Protein AF-A0A3B0ZB18-F1 (afdb_monomer_lite)

Structure (mmCIF, N/CA/C/O backbone):
data_AF-A0A3B0ZB18-F1
#
_entry.id   AF-A0A3B0ZB18-F1
#
loop_
_atom_site.group_PDB
_atom_site.id
_atom_site.type_symbol
_atom_site.label_atom_id
_atom_site.label_alt_id
_atom_site.label_comp_id
_atom_site.label_asym_id
_atom_site.label_entity_id
_atom_site.label_seq_id
_atom_site.pdbx_PDB_ins_code
_atom_site.Cartn_x
_atom_site.Cartn_y
_atom_site.Cartn_z
_atom_site.occupancy
_atom_site.B_iso_or_equiv
_atom_site.auth_seq_id
_atom_site.auth_comp_id
_atom_site.auth_asym_id
_atom_site.auth_atom_id
_atom_site.pdbx_PDB_model_num
ATOM 1 N N . MET A 1 1 ? -19.885 64.347 66.831 1.00 44.69 1 MET A N 1
ATOM 2 C CA . MET A 1 1 ? -19.527 63.174 67.661 1.00 44.69 1 MET A CA 1
ATOM 3 C C . MET A 1 1 ? -18.610 62.282 66.844 1.00 44.69 1 MET A C 1
ATOM 5 O O . MET A 1 1 ? -19.020 61.794 65.801 1.00 44.69 1 MET A O 1
ATOM 9 N N . ILE A 1 2 ? -17.353 62.174 67.267 1.00 47.53 2 ILE A N 1
ATOM 10 C CA . ILE A 1 2 ? -16.270 61.464 66.578 1.00 47.53 2 ILE A CA 1
ATOM 11 C C . ILE A 1 2 ? -16.408 59.969 66.894 1.00 47.53 2 ILE A C 1
ATOM 13 O O . ILE A 1 2 ? -16.487 59.611 68.067 1.00 47.53 2 ILE A O 1
ATOM 17 N N . LYS A 1 3 ? -16.448 59.101 65.878 1.00 43.06 3 LYS A N 1
ATOM 18 C CA . LYS A 1 3 ? -16.288 57.650 66.057 1.00 43.06 3 LYS A CA 1
ATOM 19 C C . LYS A 1 3 ? -15.080 57.184 65.257 1.00 43.06 3 LYS A C 1
ATOM 21 O O . LY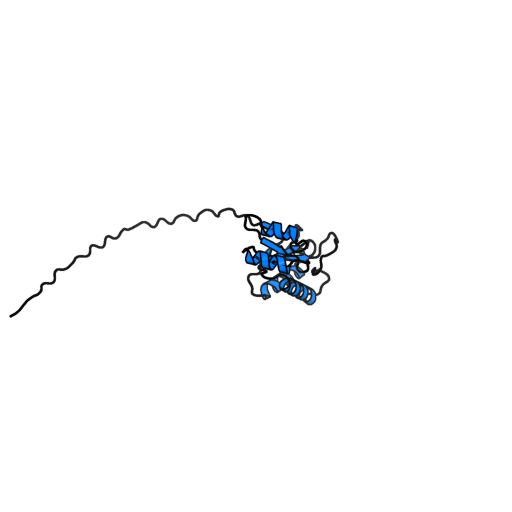S A 1 3 ? -15.127 57.060 64.038 1.00 43.06 3 LYS A O 1
ATOM 26 N N . THR A 1 4 ? -13.992 56.975 65.983 1.00 58.22 4 THR A N 1
ATOM 27 C CA . THR A 1 4 ? -12.790 56.265 65.561 1.00 58.22 4 THR A CA 1
ATOM 28 C C . THR A 1 4 ? -13.132 54.792 65.334 1.00 58.22 4 THR A C 1
ATOM 30 O O . THR A 1 4 ? -13.733 54.150 66.193 1.00 58.22 4 THR A O 1
ATOM 33 N N . THR A 1 5 ? -12.769 54.243 64.178 1.00 55.16 5 THR A N 1
ATOM 34 C CA . THR A 1 5 ? -12.803 52.795 63.928 1.00 55.16 5 THR A CA 1
ATOM 35 C C . THR A 1 5 ? -11.365 52.312 63.792 1.00 55.16 5 THR A C 1
ATOM 37 O O . THR A 1 5 ? -10.602 52.801 62.964 1.00 55.16 5 THR A O 1
ATOM 40 N N . GLY A 1 6 ? -10.964 51.435 64.715 1.00 50.31 6 GLY A N 1
ATOM 41 C CA . GLY A 1 6 ? -9.615 50.891 64.803 1.00 50.31 6 GLY A CA 1
ATOM 42 C C . GLY A 1 6 ? -9.375 49.823 63.741 1.00 50.31 6 GLY A C 1
ATOM 43 O O . GLY A 1 6 ? -10.188 48.920 63.565 1.00 50.31 6 GLY A O 1
ATOM 44 N N . LEU A 1 7 ? -8.239 49.923 63.058 1.00 48.41 7 LEU A N 1
ATOM 45 C CA . LEU A 1 7 ? -7.698 48.882 62.191 1.00 48.41 7 LEU A CA 1
ATOM 46 C C . LEU A 1 7 ? -6.875 47.914 63.051 1.00 48.41 7 LEU A C 1
ATOM 48 O O . LEU A 1 7 ? -5.864 48.308 63.628 1.00 48.41 7 LEU A O 1
ATOM 52 N N . TRP A 1 8 ? -7.305 46.656 63.142 1.00 43.88 8 TRP A N 1
ATOM 53 C CA . TRP A 1 8 ? -6.468 45.556 63.630 1.00 43.88 8 TRP A CA 1
ATOM 54 C C . TRP A 1 8 ? -5.728 44.936 62.438 1.00 43.88 8 TRP A C 1
ATOM 56 O O . TRP A 1 8 ? -6.382 44.603 61.447 1.00 43.88 8 TRP A O 1
ATOM 66 N N . PRO A 1 9 ? -4.399 44.752 62.487 1.00 53.88 9 PRO A N 1
ATOM 67 C CA . PRO A 1 9 ? -3.696 44.068 61.416 1.00 53.88 9 PRO A CA 1
ATOM 68 C C . PRO A 1 9 ? -3.945 42.558 61.528 1.00 53.88 9 PRO A C 1
ATOM 70 O O . PRO A 1 9 ? -3.604 41.923 62.524 1.00 53.88 9 PRO A O 1
ATOM 73 N N . VAL A 1 10 ? -4.545 41.976 60.490 1.00 55.78 10 VAL A N 1
ATOM 74 C CA . VAL A 1 10 ? -4.594 40.524 60.294 1.00 55.78 10 VAL A CA 1
ATOM 75 C C . VAL A 1 10 ? -3.227 40.091 59.768 1.00 55.78 10 VAL A C 1
ATOM 77 O O . VAL A 1 10 ? -2.835 40.470 58.666 1.00 55.78 10 VAL A O 1
ATOM 80 N N . VAL A 1 11 ? -2.482 39.318 60.555 1.00 54.81 11 VAL A N 1
ATOM 81 C CA . VAL A 1 11 ? -1.211 38.724 60.121 1.00 54.81 11 VAL A CA 1
ATOM 82 C C . VAL A 1 11 ? -1.517 37.431 59.364 1.00 54.81 11 VAL A C 1
ATOM 84 O O . VAL A 1 11 ? -1.957 36.448 59.956 1.00 54.81 11 VAL A O 1
ATOM 87 N N . PHE A 1 12 ? -1.286 37.425 58.050 1.00 54.53 12 PHE A N 1
ATOM 88 C CA . PHE A 1 12 ? -1.311 36.209 57.236 1.00 54.53 12 PHE A CA 1
ATOM 89 C C . PHE A 1 12 ? 0.013 35.454 57.399 1.00 54.53 12 PHE A C 1
ATOM 91 O O . PHE A 1 12 ? 1.046 35.866 56.872 1.00 54.53 12 PHE A O 1
ATOM 98 N N . LEU A 1 13 ? -0.013 34.330 58.117 1.00 53.47 13 LEU A N 1
ATOM 99 C CA . LEU A 1 13 ? 1.116 33.407 58.184 1.00 53.47 13 LEU A CA 1
ATOM 100 C C . LEU A 1 13 ? 1.121 32.539 56.917 1.00 53.47 13 LEU A C 1
ATOM 102 O O . LEU A 1 13 ? 0.354 31.586 56.796 1.00 53.47 13 LEU A O 1
ATOM 106 N N . SER A 1 14 ? 1.975 32.886 55.956 1.00 55.88 14 SER A N 1
ATOM 107 C CA . SER A 1 14 ? 2.204 32.058 54.768 1.00 55.88 14 SER A CA 1
ATOM 108 C C . SER A 1 14 ? 3.167 30.930 55.130 1.00 55.88 14 SER A C 1
ATOM 110 O O . SER A 1 14 ? 4.370 31.148 55.263 1.00 55.88 14 SER A O 1
ATOM 112 N N . VAL A 1 15 ? 2.639 29.721 55.324 1.00 60.75 15 VAL A N 1
ATOM 113 C CA . VAL A 1 15 ? 3.456 28.514 55.487 1.00 60.75 15 VAL A CA 1
ATOM 114 C C . VAL A 1 15 ? 3.947 28.094 54.104 1.00 60.75 15 VAL A C 1
ATOM 116 O O . VAL A 1 15 ? 3.192 27.545 53.304 1.00 60.75 15 VAL A O 1
ATOM 119 N N . PHE A 1 16 ? 5.217 28.363 53.808 1.00 58.22 16 PHE A N 1
ATOM 120 C CA . PHE A 1 16 ? 5.874 27.810 52.629 1.00 58.22 16 PHE A CA 1
ATOM 121 C C . PHE A 1 16 ? 6.179 26.331 52.882 1.00 58.22 16 PHE A C 1
ATOM 123 O O . PHE A 1 16 ? 7.154 25.990 53.550 1.00 58.22 16 PHE A O 1
ATOM 130 N N . PHE A 1 17 ? 5.348 25.438 52.340 1.00 61.91 17 PHE A N 1
ATOM 131 C CA . PHE A 1 17 ? 5.738 24.042 52.166 1.00 61.91 17 PHE A CA 1
ATOM 132 C C . PHE A 1 17 ? 6.786 23.983 51.054 1.00 61.91 17 PHE A C 1
ATOM 134 O O . PHE A 1 17 ? 6.459 24.036 49.869 1.00 61.91 17 PHE A O 1
ATOM 141 N N . ALA A 1 18 ? 8.056 23.864 51.437 1.00 61.81 18 ALA A N 1
ATOM 142 C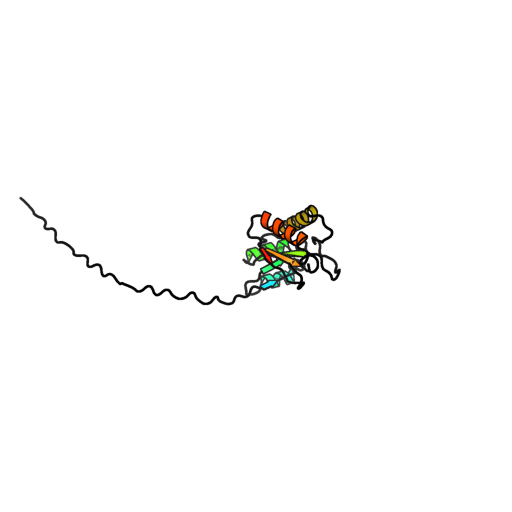 CA . ALA A 1 18 ? 9.115 23.424 50.540 1.00 61.81 18 ALA A CA 1
ATOM 143 C C . ALA A 1 18 ? 8.914 21.927 50.247 1.00 61.81 18 ALA A C 1
ATOM 145 O O . ALA A 1 18 ? 9.612 21.066 50.777 1.00 61.81 18 ALA A O 1
ATOM 146 N N . GLY A 1 19 ? 7.893 21.610 49.449 1.00 59.59 19 GLY A N 1
ATOM 147 C CA . GLY A 1 19 ? 7.726 20.283 48.884 1.00 59.59 19 GLY A CA 1
ATOM 148 C C . GLY A 1 19 ? 8.848 20.053 47.884 1.00 59.59 19 GLY A C 1
ATOM 149 O O . GLY A 1 19 ? 8.929 20.739 46.866 1.00 59.59 19 GLY A O 1
ATOM 150 N N . THR A 1 20 ? 9.733 19.106 48.168 1.00 65.69 20 THR A N 1
ATOM 151 C CA . THR A 1 20 ? 10.671 18.605 47.169 1.00 65.69 20 THR A CA 1
ATOM 152 C C . THR A 1 20 ? 9.848 17.953 46.064 1.00 65.69 20 THR A C 1
ATOM 154 O O . THR A 1 20 ? 9.321 16.855 46.246 1.00 65.69 20 THR A O 1
ATOM 157 N N . VAL A 1 21 ? 9.694 18.641 44.929 1.00 64.69 21 VAL A N 1
ATOM 158 C CA . VAL A 1 21 ? 9.167 18.040 43.700 1.00 64.69 21 VAL A CA 1
ATOM 159 C C . VAL A 1 21 ? 10.192 17.007 43.260 1.00 64.69 21 VAL A C 1
ATOM 161 O O . VAL A 1 21 ? 11.184 17.318 42.604 1.00 64.69 21 VAL A O 1
ATOM 164 N N . GLN A 1 22 ? 9.996 15.773 43.704 1.00 64.38 22 GLN A N 1
ATOM 165 C CA . GLN A 1 22 ? 10.823 14.663 43.285 1.00 64.38 22 GLN A CA 1
ATOM 166 C C . GLN A 1 22 ? 10.394 14.320 41.861 1.00 64.38 22 GLN A C 1
ATOM 168 O O . GLN A 1 22 ? 9.293 13.817 41.642 1.00 64.38 22 GLN A O 1
ATOM 173 N N . ALA A 1 23 ? 11.231 14.676 40.886 1.00 65.75 23 ALA A N 1
ATOM 174 C CA . ALA A 1 23 ? 11.007 14.328 39.493 1.00 65.75 23 ALA A CA 1
ATOM 175 C C . ALA A 1 23 ? 10.898 12.803 39.393 1.00 65.75 23 ALA A C 1
ATOM 177 O O . ALA A 1 23 ? 11.867 12.079 39.627 1.00 65.75 23 ALA A O 1
ATOM 178 N N . GLN A 1 24 ? 9.692 12.317 39.107 1.00 68.12 24 GLN A N 1
ATOM 179 C CA . GLN A 1 24 ? 9.461 10.900 38.906 1.00 68.12 24 GLN A CA 1
ATOM 180 C C . GLN A 1 24 ? 10.209 10.502 37.627 1.00 68.12 24 GLN A C 1
ATOM 182 O O . GLN A 1 24 ? 10.011 11.155 36.597 1.00 68.12 24 GLN A O 1
ATOM 187 N N . PRO A 1 25 ? 11.107 9.503 37.676 1.00 67.19 25 PRO A N 1
ATOM 188 C CA . PRO A 1 25 ? 11.829 9.082 36.487 1.00 67.19 25 PRO A CA 1
ATOM 189 C C . PRO A 1 25 ? 10.813 8.705 35.401 1.00 67.19 25 PRO A C 1
ATOM 191 O O . PRO A 1 25 ? 9.780 8.109 35.731 1.00 67.19 25 PRO A O 1
ATOM 194 N N . PRO A 1 26 ? 11.058 9.074 34.130 1.00 70.56 26 PRO A N 1
ATOM 195 C CA . PRO A 1 26 ? 10.152 8.726 33.048 1.00 70.56 26 PRO A CA 1
ATOM 196 C C . PRO A 1 26 ? 9.922 7.216 33.080 1.00 70.56 26 PRO A C 1
ATOM 198 O O . PRO A 1 26 ? 10.878 6.440 33.157 1.00 70.56 26 PRO A O 1
ATOM 201 N N . ALA A 1 27 ? 8.650 6.808 33.083 1.00 75.50 27 ALA A N 1
ATOM 202 C CA . ALA A 1 27 ? 8.291 5.401 32.998 1.00 75.50 27 ALA A CA 1
ATOM 203 C C . ALA A 1 27 ? 9.034 4.779 31.810 1.00 75.50 27 ALA A C 1
ATOM 205 O O . ALA A 1 27 ? 9.076 5.366 30.725 1.00 75.50 27 ALA A O 1
ATOM 206 N N . ALA A 1 28 ? 9.654 3.616 32.030 1.00 75.38 28 ALA A N 1
ATOM 207 C CA . ALA A 1 28 ? 10.314 2.887 30.959 1.00 75.38 28 ALA A CA 1
ATOM 208 C C . ALA A 1 28 ? 9.324 2.716 29.791 1.00 75.38 28 ALA A C 1
ATOM 210 O O . ALA A 1 28 ? 8.153 2.412 30.047 1.00 75.38 28 ALA A O 1
ATOM 211 N N . PRO A 1 29 ? 9.749 2.943 28.534 1.00 78.56 29 PRO A N 1
ATOM 212 C CA . PRO A 1 29 ? 8.843 2.887 27.398 1.00 78.56 29 PRO A CA 1
ATOM 213 C C . PRO A 1 29 ? 8.156 1.522 27.359 1.00 78.56 29 PRO A C 1
ATOM 215 O O . PRO A 1 29 ? 8.807 0.477 27.308 1.00 78.56 29 PRO A O 1
ATOM 218 N N . GLN A 1 30 ? 6.827 1.540 27.430 1.00 88.25 30 GLN A N 1
ATOM 219 C CA . GLN A 1 30 ? 6.018 0.334 27.367 1.00 88.25 30 GLN A CA 1
ATOM 220 C C . GLN A 1 30 ? 6.139 -0.270 25.965 1.00 88.25 30 GLN A C 1
ATOM 222 O O . GLN A 1 30 ? 5.998 0.434 24.965 1.00 88.25 30 GLN A O 1
ATOM 227 N N . ALA A 1 31 ? 6.395 -1.577 25.883 1.00 91.69 31 ALA A N 1
ATOM 228 C CA . ALA A 1 31 ? 6.383 -2.279 24.607 1.00 91.69 31 ALA A CA 1
ATOM 229 C C . ALA A 1 31 ? 4.977 -2.214 23.988 1.00 91.69 31 ALA A C 1
ATOM 231 O O . ALA A 1 31 ? 3.985 -2.526 24.651 1.00 91.69 31 ALA A O 1
ATOM 232 N N . VAL A 1 32 ? 4.902 -1.823 22.715 1.00 92.00 32 VAL A N 1
ATOM 233 C CA . VAL A 1 32 ? 3.659 -1.736 21.938 1.00 92.00 32 VAL A CA 1
ATOM 234 C C . VAL A 1 32 ? 3.746 -2.638 20.710 1.00 92.00 32 VAL A C 1
ATOM 236 O O . VAL A 1 32 ? 4.822 -2.827 20.145 1.00 92.00 32 VAL A O 1
ATOM 239 N N . ILE A 1 33 ? 2.609 -3.199 20.298 1.00 93.69 33 ILE A N 1
ATOM 240 C CA . ILE A 1 33 ? 2.479 -4.015 19.086 1.00 93.69 33 ILE A CA 1
ATOM 241 C C . ILE A 1 33 ? 1.422 -3.359 18.200 1.00 93.69 33 ILE A C 1
ATOM 243 O O . ILE A 1 33 ? 0.306 -3.116 18.655 1.00 93.69 33 ILE A O 1
ATOM 247 N N . GLY A 1 34 ? 1.774 -3.094 16.942 1.00 95.38 34 GLY A N 1
ATOM 248 C CA . GLY A 1 34 ? 0.834 -2.698 15.893 1.00 95.38 34 GLY A CA 1
ATOM 249 C C . GLY A 1 34 ? 0.515 -3.884 14.987 1.00 95.38 34 GLY A C 1
ATOM 250 O O . GLY A 1 34 ? 1.403 -4.676 14.671 1.00 95.38 34 GLY A O 1
ATOM 251 N N . ILE A 1 35 ? -0.746 -4.016 14.575 1.00 97.56 35 ILE A N 1
ATOM 252 C CA . ILE A 1 35 ? -1.205 -5.087 13.683 1.00 97.56 35 ILE A CA 1
ATOM 253 C C . ILE A 1 35 ? -1.877 -4.451 12.468 1.00 97.56 35 ILE A C 1
ATOM 255 O O . ILE A 1 35 ? -2.863 -3.728 12.613 1.00 97.56 35 ILE A O 1
ATOM 259 N N . ILE A 1 36 ? -1.354 -4.752 11.278 1.00 98.50 36 ILE A N 1
ATOM 260 C CA . ILE A 1 36 ? -1.926 -4.361 9.985 1.00 98.50 36 ILE A CA 1
ATOM 261 C C . ILE A 1 36 ? -2.494 -5.618 9.322 1.00 98.50 36 ILE A C 1
ATOM 263 O O . ILE A 1 36 ? -1.825 -6.651 9.275 1.00 98.50 36 ILE A O 1
ATOM 267 N N . ILE A 1 37 ? -3.730 -5.538 8.831 1.00 98.62 37 ILE A N 1
ATOM 268 C CA . ILE A 1 37 ? -4.381 -6.604 8.067 1.00 98.62 37 ILE A CA 1
ATOM 269 C C . ILE A 1 37 ? -4.425 -6.205 6.591 1.00 98.62 37 ILE A C 1
ATOM 271 O O . ILE A 1 37 ? -5.150 -5.283 6.211 1.00 98.62 37 ILE A O 1
ATOM 275 N N . ASP A 1 38 ? -3.650 -6.928 5.788 1.00 98.50 38 ASP A N 1
ATOM 276 C CA . ASP A 1 38 ? -3.482 -6.714 4.350 1.00 98.50 38 ASP A CA 1
ATOM 277 C C . ASP A 1 38 ? -4.618 -7.313 3.504 1.00 98.50 38 ASP A C 1
ATOM 279 O O . ASP A 1 38 ? -5.497 -8.032 3.991 1.00 98.50 38 ASP A O 1
ATOM 283 N N . ASP A 1 39 ? -4.582 -7.013 2.203 1.00 98.00 39 ASP A N 1
ATOM 284 C CA . ASP A 1 39 ? -5.482 -7.541 1.169 1.00 98.00 39 ASP A CA 1
ATOM 285 C C . ASP A 1 39 ? -6.980 -7.293 1.412 1.00 98.00 39 ASP A C 1
ATOM 287 O O . ASP A 1 39 ? -7.860 -8.013 0.911 1.00 98.00 39 ASP A O 1
ATOM 291 N N . MET A 1 40 ? -7.301 -6.223 2.140 1.00 98.62 40 MET A N 1
ATOM 292 C CA . MET A 1 40 ? -8.682 -5.826 2.370 1.00 98.62 40 MET A CA 1
ATOM 293 C C . MET A 1 40 ? -9.346 -5.350 1.068 1.00 98.62 40 MET A C 1
ATOM 295 O O . MET A 1 40 ? -8.710 -4.826 0.153 1.00 98.62 40 MET A O 1
ATOM 299 N N . GLY A 1 41 ? -10.667 -5.539 0.980 1.00 98.25 41 GLY A N 1
ATOM 300 C CA . GLY A 1 41 ? -11.488 -5.084 -0.152 1.00 98.25 41 GLY A CA 1
ATOM 301 C C . GLY A 1 41 ? -11.857 -6.161 -1.181 1.00 98.25 41 GLY A C 1
ATOM 302 O O . GLY A 1 41 ? -12.839 -5.980 -1.904 1.00 98.25 41 GLY A O 1
ATOM 303 N N . LYS A 1 42 ? -11.165 -7.314 -1.234 1.00 97.62 42 LYS A N 1
ATOM 304 C CA . LYS A 1 42 ? -11.498 -8.396 -2.195 1.00 97.62 42 LYS A CA 1
ATOM 305 C C . LYS A 1 42 ? -12.831 -9.086 -1.877 1.00 97.62 42 LYS A C 1
ATOM 307 O O . LYS A 1 42 ? -13.610 -9.395 -2.777 1.00 97.62 42 LYS A O 1
ATOM 312 N N . ARG A 1 43 ? -13.106 -9.345 -0.592 1.00 98.25 43 ARG A N 1
ATOM 313 C CA . ARG A 1 43 ? -14.267 -10.132 -0.133 1.00 98.25 43 ARG A CA 1
ATOM 314 C C . ARG A 1 43 ? -15.008 -9.426 0.995 1.00 98.25 43 ARG A C 1
ATOM 316 O O . ARG A 1 43 ? -14.427 -9.157 2.042 1.00 98.25 43 ARG A O 1
ATOM 323 N N . LEU A 1 44 ? -16.308 -9.219 0.799 1.00 98.19 44 LEU A N 1
ATOM 324 C CA . LEU A 1 44 ? -17.162 -8.505 1.744 1.00 98.19 44 LEU A CA 1
ATOM 325 C C . LEU A 1 44 ? -17.226 -9.177 3.125 1.00 98.19 44 LEU A C 1
ATOM 327 O O . LEU A 1 44 ? -16.961 -8.529 4.132 1.00 98.19 44 LEU A O 1
ATOM 331 N N . GLU A 1 45 ? -17.527 -10.476 3.178 1.00 98.25 45 GLU A N 1
ATOM 332 C CA . GLU A 1 45 ? -17.729 -11.190 4.450 1.00 98.25 45 GLU A CA 1
ATOM 333 C C . GLU A 1 45 ? -16.440 -11.350 5.265 1.00 98.25 45 GLU A C 1
ATOM 335 O O . GLU A 1 45 ? -16.434 -11.138 6.477 1.00 98.25 45 GLU A O 1
ATOM 340 N N . THR A 1 46 ? -15.313 -11.646 4.610 1.00 97.62 46 THR A N 1
ATOM 341 C CA . THR A 1 46 ? -14.014 -11.685 5.298 1.00 97.62 46 THR A CA 1
ATOM 342 C C . THR A 1 46 ? -13.623 -10.298 5.806 1.00 97.62 46 THR A C 1
ATOM 344 O O . THR A 1 46 ? -13.199 -10.179 6.952 1.00 97.62 46 THR A O 1
ATOM 347 N N . GLY A 1 47 ? -13.837 -9.246 5.006 1.00 98.19 47 GLY A N 1
ATOM 348 C CA . GLY A 1 47 ? -13.599 -7.870 5.440 1.00 98.19 47 GLY A CA 1
ATOM 349 C C . GLY A 1 47 ? -14.451 -7.495 6.652 1.00 98.19 47 GLY A C 1
ATOM 350 O O . GLY A 1 47 ? -13.929 -6.993 7.640 1.00 98.19 47 GLY A O 1
ATOM 351 N N . ARG A 1 48 ? -15.747 -7.829 6.644 1.00 98.38 48 ARG A N 1
ATOM 352 C CA . ARG A 1 48 ? -16.662 -7.601 7.779 1.00 98.38 48 ARG A CA 1
ATOM 353 C C . ARG A 1 48 ? -16.185 -8.253 9.072 1.00 98.38 48 ARG A C 1
ATOM 355 O O . ARG A 1 48 ? -16.319 -7.637 10.124 1.00 98.38 48 ARG A O 1
ATOM 362 N N . ARG A 1 49 ? -15.620 -9.460 8.993 1.00 98.19 49 ARG A N 1
ATOM 363 C CA . ARG A 1 49 ? -15.022 -10.142 10.148 1.00 98.19 49 ARG A CA 1
ATOM 364 C C . ARG A 1 49 ? -13.798 -9.407 10.689 1.00 98.19 49 ARG A C 1
ATOM 366 O O . ARG A 1 49 ? -13.676 -9.295 11.900 1.00 98.19 49 ARG A O 1
ATOM 373 N N . VAL A 1 50 ? -12.919 -8.902 9.818 1.00 98.12 50 VAL A N 1
ATOM 374 C CA . VAL A 1 50 ? -11.749 -8.104 10.238 1.00 98.12 50 VAL A CA 1
ATOM 375 C C . VAL A 1 50 ? -12.202 -6.838 10.964 1.00 98.12 50 VAL A C 1
ATOM 377 O O . VAL A 1 50 ? -11.723 -6.560 12.057 1.00 98.12 50 VAL A O 1
ATOM 380 N N . LEU A 1 51 ? -13.207 -6.135 10.429 1.00 97.88 51 LEU A N 1
ATOM 381 C CA . LEU A 1 51 ? -13.772 -4.939 11.071 1.00 97.88 51 LEU A CA 1
ATOM 382 C C . LEU A 1 51 ? -14.474 -5.215 12.415 1.00 97.88 51 LEU A C 1
ATOM 384 O O . LEU A 1 51 ? -14.882 -4.270 13.085 1.00 97.88 51 LEU A O 1
ATOM 388 N N . ALA A 1 52 ? -14.689 -6.483 12.773 1.00 97.44 52 ALA A N 1
ATOM 389 C CA . ALA A 1 52 ? -15.336 -6.910 14.011 1.00 97.44 52 ALA A CA 1
ATOM 390 C C . ALA A 1 52 ? -14.349 -7.511 15.030 1.00 97.44 52 ALA A C 1
ATOM 392 O O . ALA A 1 52 ? -14.785 -8.035 16.055 1.00 97.44 52 ALA A O 1
ATOM 393 N N . LEU A 1 53 ? -13.039 -7.473 14.758 1.00 97.19 53 LEU A N 1
ATOM 394 C CA . LEU A 1 53 ? -12.030 -7.925 15.714 1.00 97.19 53 LEU A CA 1
ATOM 395 C C . LEU A 1 53 ? -12.094 -7.087 17.010 1.00 97.19 53 LEU A C 1
ATOM 397 O O . LEU A 1 53 ? -12.328 -5.882 16.945 1.00 97.19 53 LEU A O 1
ATOM 401 N N . PRO A 1 54 ? -11.878 -7.695 18.194 1.00 91.81 54 PRO A N 1
ATOM 402 C CA . PRO A 1 54 ? -12.105 -7.045 19.490 1.00 91.81 54 PRO A CA 1
ATOM 403 C C . PRO A 1 54 ? -11.006 -6.048 19.912 1.00 91.81 54 PRO A C 1
ATOM 405 O O . PRO A 1 54 ? -10.948 -5.668 21.078 1.00 91.81 54 PRO A O 1
ATOM 408 N N . GLY A 1 55 ? -10.119 -5.632 19.005 1.00 89.06 55 GLY A N 1
ATOM 409 C CA . GLY A 1 55 ? -8.983 -4.764 19.313 1.00 89.06 55 GLY A CA 1
ATOM 410 C C . GLY A 1 55 ? -8.577 -3.871 18.140 1.00 89.06 55 GLY A C 1
ATOM 411 O O . GLY A 1 55 ? -9.066 -4.066 17.024 1.00 89.06 55 GLY A O 1
ATOM 412 N N . PRO A 1 56 ? -7.689 -2.891 18.385 1.00 90.75 56 PRO A N 1
ATOM 413 C CA . PRO A 1 56 ? -7.239 -1.974 17.351 1.00 90.75 56 PRO A CA 1
ATOM 414 C C . PRO A 1 56 ? -6.392 -2.726 16.322 1.00 90.75 56 PRO A C 1
ATOM 416 O O . PRO A 1 56 ? -5.359 -3.312 16.646 1.00 90.75 56 PRO A O 1
ATOM 419 N N . VAL A 1 57 ? -6.849 -2.703 15.074 1.00 97.06 57 VAL A N 1
ATOM 420 C CA . VAL A 1 57 ? -6.098 -3.166 13.908 1.00 97.06 57 VAL A CA 1
ATOM 421 C C . VAL A 1 57 ? -6.169 -2.100 12.827 1.00 97.06 57 VAL A C 1
ATOM 423 O O . VAL A 1 57 ? -7.206 -1.458 12.639 1.00 97.06 57 VAL A O 1
ATOM 426 N N . ALA A 1 58 ? -5.079 -1.936 12.092 1.00 98.31 58 ALA A N 1
ATOM 427 C CA . ALA A 1 58 ? -5.065 -1.140 10.880 1.00 98.31 58 ALA A CA 1
ATOM 428 C C . ALA A 1 58 ? -5.485 -2.013 9.690 1.00 98.31 58 ALA A C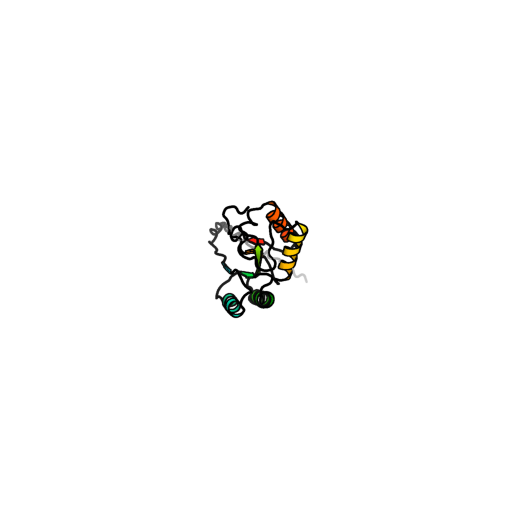 1
ATOM 430 O O . ALA A 1 58 ? -5.096 -3.177 9.587 1.00 98.31 58 ALA A O 1
ATOM 431 N N . CYS A 1 59 ? -6.295 -1.468 8.789 1.00 98.75 59 CYS A N 1
ATOM 432 C CA . CYS A 1 59 ? -6.822 -2.181 7.629 1.00 98.75 59 CYS A CA 1
ATOM 433 C C . CYS A 1 59 ? -6.182 -1.634 6.349 1.00 98.75 59 CYS A C 1
ATOM 435 O O . CYS A 1 59 ? -6.425 -0.480 5.992 1.00 98.75 59 CYS A O 1
ATOM 437 N N . ALA A 1 60 ? -5.404 -2.453 5.642 1.00 98.81 60 ALA A N 1
ATOM 438 C CA . ALA A 1 60 ? -4.746 -2.062 4.400 1.00 98.81 60 ALA A CA 1
ATOM 439 C C . ALA A 1 60 ? -5.530 -2.570 3.181 1.00 98.81 60 ALA A C 1
ATOM 441 O O . ALA A 1 60 ? -5.692 -3.772 2.958 1.00 98.81 60 ALA A O 1
ATOM 442 N N . PHE A 1 61 ? -6.054 -1.632 2.391 1.00 98.88 61 PHE A N 1
ATOM 443 C CA . PHE A 1 61 ? -6.972 -1.902 1.291 1.00 98.88 61 PHE A CA 1
ATOM 444 C C . PHE A 1 61 ? -6.292 -1.838 -0.065 1.00 98.88 61 PHE A C 1
ATOM 446 O O . PHE A 1 61 ? -5.640 -0.849 -0.403 1.00 98.88 61 PHE A O 1
ATOM 453 N N . LEU A 1 62 ? -6.552 -2.844 -0.895 1.00 98.81 62 LEU A N 1
ATOM 454 C CA . LEU A 1 62 ? -6.178 -2.795 -2.302 1.00 98.81 62 LEU A CA 1
ATOM 455 C C . LEU A 1 62 ? -7.052 -1.755 -3.021 1.00 98.81 62 LEU A C 1
ATOM 457 O O . LEU A 1 62 ? -8.281 -1.816 -2.922 1.00 98.81 62 LEU A O 1
ATOM 461 N N . PRO A 1 63 ? -6.472 -0.815 -3.783 1.00 98.50 63 PRO A N 1
ATOM 462 C CA . PRO A 1 63 ? -7.173 0.388 -4.240 1.00 98.50 63 PRO A CA 1
ATOM 463 C C . PRO A 1 63 ? -8.339 0.108 -5.191 1.00 98.50 63 PRO A C 1
ATOM 465 O O . PRO A 1 63 ? -9.271 0.904 -5.291 1.00 98.50 63 PRO A O 1
ATOM 468 N N . ARG A 1 64 ? -8.299 -1.014 -5.912 1.00 98.38 64 ARG A N 1
ATOM 469 C CA . ARG A 1 64 ? -9.268 -1.350 -6.967 1.00 98.38 64 ARG A CA 1
ATOM 470 C C . ARG A 1 64 ? -10.083 -2.606 -6.673 1.00 98.38 64 ARG A C 1
ATOM 472 O O . ARG A 1 64 ? -10.822 -3.077 -7.531 1.00 98.38 64 ARG A O 1
ATOM 479 N N . ALA A 1 65 ? -9.996 -3.139 -5.456 1.00 98.38 65 ALA A N 1
ATOM 480 C CA . ALA A 1 65 ? -10.809 -4.283 -5.075 1.00 98.38 65 ALA A CA 1
ATOM 481 C C . ALA A 1 65 ? -12.292 -3.896 -4.898 1.00 98.38 65 ALA A C 1
ATOM 483 O O . ALA A 1 65 ? -12.632 -2.793 -4.463 1.00 98.38 65 ALA A O 1
ATOM 484 N N . LYS A 1 66 ? -13.188 -4.835 -5.233 1.00 98.50 66 LYS A N 1
ATOM 485 C CA . LYS A 1 66 ? -14.640 -4.614 -5.374 1.00 98.50 66 LYS A CA 1
ATOM 486 C C . LYS A 1 66 ? -15.297 -3.898 -4.187 1.00 98.50 66 LYS A C 1
ATOM 488 O O . LYS A 1 66 ? -16.193 -3.087 -4.395 1.00 98.50 66 LYS A O 1
ATOM 493 N N . TYR A 1 67 ? -14.888 -4.211 -2.959 1.00 98.75 67 TYR A N 1
ATOM 494 C CA . TYR A 1 67 ? -15.520 -3.709 -1.734 1.00 98.75 67 TYR A CA 1
ATOM 495 C C . TYR A 1 67 ? -14.657 -2.688 -0.983 1.00 98.75 67 TYR A C 1
ATOM 497 O O . TYR A 1 67 ? -14.958 -2.381 0.168 1.00 98.75 67 TYR A O 1
ATOM 505 N N . THR A 1 68 ? -13.588 -2.169 -1.596 1.00 98.69 68 THR A N 1
ATOM 506 C CA . THR A 1 68 ? -12.633 -1.273 -0.924 1.00 98.69 68 THR A CA 1
ATOM 507 C C . THR A 1 68 ? -13.296 -0.036 -0.343 1.00 98.69 68 THR A C 1
ATOM 509 O O . THR A 1 68 ? -13.154 0.204 0.849 1.00 98.69 68 THR A O 1
ATOM 512 N N . ARG A 1 69 ? -14.076 0.709 -1.136 1.00 98.75 69 ARG A N 1
ATOM 513 C CA . ARG A 1 69 ? -14.745 1.925 -0.649 1.00 98.75 69 ARG A CA 1
ATOM 514 C C . ARG A 1 69 ? -15.700 1.630 0.512 1.00 98.75 69 ARG A C 1
ATOM 516 O O . ARG A 1 69 ? -15.545 2.213 1.575 1.00 98.75 69 ARG A O 1
ATOM 523 N N . GLU A 1 70 ? -16.617 0.670 0.337 1.00 98.69 70 GLU A N 1
ATOM 524 C CA . GLU A 1 70 ? -17.591 0.294 1.378 1.00 98.69 70 GLU A CA 1
ATOM 525 C C . GLU A 1 70 ? -16.897 -0.106 2.687 1.00 98.69 70 GLU A C 1
ATOM 527 O O . GLU A 1 70 ? -17.292 0.320 3.771 1.00 98.69 70 GLU A O 1
ATOM 532 N N . LEU A 1 71 ? -15.873 -0.957 2.607 1.00 98.81 71 LEU A N 1
ATOM 533 C CA . LEU A 1 71 ? -15.205 -1.466 3.798 1.00 98.81 71 LEU A CA 1
ATOM 534 C C . LEU A 1 71 ? -14.271 -0.433 4.439 1.00 98.81 71 LEU A C 1
ATOM 536 O O . LEU A 1 71 ? -14.171 -0.435 5.662 1.00 98.81 71 LEU A O 1
ATOM 540 N N . ALA A 1 72 ? -13.634 0.446 3.663 1.00 98.75 72 ALA A N 1
ATOM 541 C CA . ALA A 1 72 ? -12.803 1.531 4.185 1.00 98.75 72 ALA A CA 1
ATOM 542 C C . ALA A 1 72 ? -13.644 2.581 4.930 1.00 98.75 72 ALA A C 1
ATOM 544 O O . ALA A 1 72 ? -13.297 2.945 6.053 1.00 98.75 72 ALA A O 1
ATOM 545 N N . ASP A 1 73 ? -14.798 2.979 4.382 1.00 9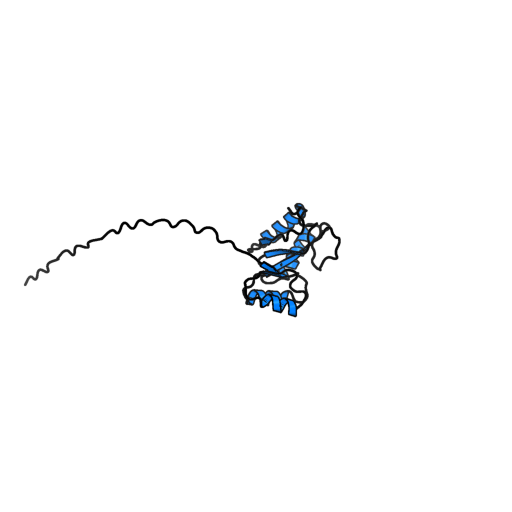8.81 73 ASP A N 1
ATOM 546 C CA . ASP A 1 73 ? -15.739 3.881 5.066 1.00 98.81 73 ASP A CA 1
ATOM 547 C C . ASP A 1 73 ? -16.199 3.268 6.401 1.00 98.81 73 ASP A C 1
ATOM 549 O O . ASP A 1 73 ? -16.203 3.917 7.448 1.00 98.81 73 ASP A O 1
ATOM 553 N N . ARG A 1 74 ? -16.525 1.969 6.400 1.00 98.50 74 ARG A N 1
ATOM 554 C CA . ARG A 1 74 ? -16.939 1.244 7.613 1.00 98.50 74 ARG A CA 1
ATOM 555 C C . ARG A 1 74 ? -15.803 1.015 8.609 1.00 98.50 74 ARG A C 1
ATOM 557 O O . ARG A 1 74 ? -16.084 0.886 9.800 1.00 98.50 74 ARG A O 1
ATOM 564 N N . ALA A 1 75 ? -14.560 0.904 8.148 1.00 98.44 75 ALA A N 1
ATOM 565 C CA . ALA A 1 75 ? -13.387 0.843 9.014 1.00 98.44 75 ALA A CA 1
ATOM 566 C C . ALA A 1 75 ? -13.212 2.179 9.742 1.00 98.44 75 ALA A C 1
ATOM 568 O O . ALA A 1 75 ? -13.165 2.203 10.971 1.00 98.44 75 ALA A O 1
ATOM 569 N N . ASN A 1 76 ? -13.255 3.286 8.997 1.00 98.19 76 ASN A N 1
ATOM 570 C CA . ASN A 1 76 ? -13.152 4.627 9.559 1.00 98.19 76 ASN A CA 1
ATOM 571 C C . ASN A 1 76 ? -14.282 4.937 10.555 1.00 98.19 76 ASN A C 1
ATOM 573 O O . ASN A 1 76 ? -14.009 5.416 11.651 1.00 98.19 76 ASN A O 1
ATOM 577 N N . GLN A 1 77 ? -15.533 4.581 10.239 1.00 97.88 77 GLN A N 1
ATOM 578 C CA . GLN A 1 77 ? -16.677 4.737 11.157 1.00 97.88 77 GLN A CA 1
ATOM 579 C C . GLN A 1 77 ? -16.511 3.974 12.479 1.00 97.88 77 GLN A C 1
ATOM 581 O O . GLN A 1 77 ? -17.116 4.340 13.484 1.00 97.88 77 GLN A O 1
ATOM 586 N N . ARG A 1 78 ? -15.705 2.907 12.487 1.00 96.81 78 ARG A N 1
ATOM 587 C CA . ARG A 1 78 ? -15.357 2.141 13.692 1.00 96.81 78 ARG A CA 1
ATOM 588 C C . ARG A 1 78 ? -14.094 2.645 14.392 1.00 96.81 78 ARG A C 1
ATOM 590 O O . ARG A 1 78 ? -13.673 2.032 15.366 1.00 96.81 78 ARG A O 1
ATOM 597 N N . GLY A 1 79 ? -13.492 3.727 13.905 1.00 96.44 79 GLY A N 1
ATOM 598 C CA . GLY A 1 79 ? -12.233 4.257 14.422 1.00 96.44 79 GLY A CA 1
ATOM 599 C C . GLY A 1 79 ? -11.018 3.386 14.096 1.00 96.44 79 GLY A C 1
ATOM 600 O O . GLY A 1 79 ? -9.998 3.515 14.763 1.00 96.44 79 GLY A O 1
ATOM 601 N N . LEU A 1 80 ? -11.118 2.491 13.106 1.00 97.75 80 LEU A N 1
ATOM 602 C CA . LEU A 1 80 ? -9.982 1.703 12.634 1.00 97.75 80 LEU A CA 1
ATOM 603 C C . LEU A 1 80 ? -9.167 2.515 11.626 1.00 97.75 80 LEU A C 1
ATOM 605 O O . LEU A 1 80 ? -9.716 3.246 10.797 1.00 97.75 80 LEU A O 1
ATOM 609 N N . GLU A 1 81 ? -7.851 2.350 11.685 1.00 98.12 81 GLU A N 1
ATOM 610 C CA . GLU A 1 81 ? -6.927 2.984 10.752 1.00 98.12 81 GLU A CA 1
ATOM 611 C C . GLU A 1 81 ? -7.067 2.377 9.354 1.00 98.12 81 GLU A C 1
ATOM 613 O O . GLU A 1 81 ? -7.252 1.166 9.195 1.00 98.12 81 GLU A O 1
ATOM 618 N N . VAL A 1 82 ? -6.967 3.225 8.331 1.00 98.56 82 VAL A N 1
ATOM 619 C CA . VAL A 1 82 ? -7.114 2.832 6.928 1.00 98.56 82 VAL A CA 1
ATOM 620 C C . VAL A 1 82 ? -5.823 3.132 6.183 1.00 98.56 82 VAL A C 1
ATOM 622 O O . VAL A 1 82 ? -5.361 4.275 6.141 1.00 98.56 82 VAL A O 1
ATOM 625 N N . LEU A 1 83 ? -5.248 2.098 5.578 1.00 98.81 83 LEU A N 1
ATOM 626 C CA . LEU A 1 83 ? -4.049 2.193 4.759 1.00 98.81 83 LEU A CA 1
ATOM 627 C C . LEU A 1 83 ? -4.368 1.833 3.306 1.00 98.81 83 LEU A C 1
ATOM 629 O O . LEU A 1 83 ? -5.238 1.006 3.023 1.00 98.81 83 LEU A O 1
ATOM 633 N N . LEU A 1 84 ? -3.623 2.423 2.378 1.00 98.81 84 LEU A N 1
ATOM 634 C CA . LEU A 1 84 ? -3.532 1.939 1.006 1.00 98.81 84 LEU A CA 1
ATOM 635 C C . LEU A 1 84 ? -2.545 0.767 0.967 1.00 98.81 84 LEU A C 1
ATOM 637 O O . LEU A 1 84 ? -1.360 0.952 1.233 1.00 98.81 84 LEU A O 1
ATOM 641 N N . HIS A 1 85 ? -3.018 -0.408 0.567 1.00 98.81 85 HIS A N 1
ATOM 642 C CA . HIS A 1 85 ? -2.169 -1.545 0.226 1.00 98.81 85 HIS A CA 1
ATOM 643 C C . HIS A 1 85 ? -1.799 -1.446 -1.257 1.00 98.81 85 HIS A C 1
ATOM 645 O O . HIS A 1 85 ? -2.557 -1.873 -2.128 1.00 98.81 85 HIS A O 1
ATOM 651 N N . LEU A 1 86 ? -0.692 -0.769 -1.562 1.00 98.81 86 LEU A N 1
ATOM 652 C CA . LEU A 1 86 ? -0.296 -0.400 -2.923 1.00 98.81 86 LEU A CA 1
ATOM 653 C C . LEU A 1 86 ? 0.311 -1.610 -3.655 1.00 98.81 86 LEU A C 1
ATOM 655 O O . LEU A 1 86 ? 1.368 -2.080 -3.229 1.00 98.81 86 LEU A O 1
ATOM 659 N N . PRO A 1 87 ? -0.288 -2.104 -4.760 1.00 98.69 87 PRO A N 1
ATOM 660 C CA . PRO A 1 87 ? 0.310 -3.168 -5.561 1.00 98.69 87 PRO A CA 1
ATOM 661 C C . PRO A 1 87 ? 1.613 -2.706 -6.208 1.00 98.69 87 PRO A C 1
ATOM 663 O O . PRO A 1 87 ? 1.687 -1.627 -6.798 1.00 98.69 87 PRO A O 1
ATOM 666 N N . MET A 1 88 ? 2.660 -3.514 -6.065 1.00 98.31 88 MET A N 1
ATOM 667 C CA . MET A 1 88 ? 4.001 -3.176 -6.527 1.00 98.31 88 MET A CA 1
ATOM 668 C C . MET A 1 88 ? 4.684 -4.373 -7.177 1.00 98.31 88 MET A C 1
ATOM 670 O O . MET A 1 88 ? 4.555 -5.513 -6.724 1.00 98.31 88 MET A O 1
ATOM 674 N N . ASP A 1 89 ? 5.483 -4.077 -8.194 1.00 96.44 89 ASP A N 1
ATOM 675 C CA . ASP A 1 89 ? 6.249 -5.064 -8.945 1.00 96.44 89 ASP A CA 1
ATOM 676 C C . ASP A 1 89 ? 7.192 -5.906 -8.067 1.00 96.44 89 ASP A C 1
ATOM 678 O O . ASP A 1 89 ? 7.792 -5.434 -7.089 1.00 96.44 89 ASP A O 1
ATOM 682 N N . SER A 1 90 ? 7.328 -7.184 -8.408 1.00 96.50 90 SER A N 1
ATOM 683 C CA . SER A 1 90 ? 8.003 -8.178 -7.573 1.00 96.50 90 SER A CA 1
ATOM 684 C C . SER A 1 90 ? 8.820 -9.165 -8.401 1.00 96.50 90 SER A C 1
ATOM 686 O O . SER A 1 90 ? 8.499 -9.457 -9.547 1.00 96.50 90 SER A O 1
ATOM 688 N N . VAL A 1 91 ? 9.900 -9.693 -7.819 1.00 94.31 91 VAL A N 1
ATOM 689 C CA . VAL A 1 91 ? 10.859 -10.529 -8.570 1.00 94.31 91 VAL A CA 1
ATOM 690 C C . VAL A 1 91 ? 10.310 -11.883 -9.004 1.00 94.31 91 VAL A C 1
ATOM 692 O O . VAL A 1 91 ? 10.902 -12.525 -9.863 1.00 94.31 91 VAL A O 1
ATOM 695 N N . ASP A 1 92 ? 9.226 -12.344 -8.384 1.00 90.19 92 ASP A N 1
ATOM 696 C CA . ASP A 1 92 ? 8.659 -13.668 -8.638 1.00 90.19 92 ASP A CA 1
ATOM 697 C C . ASP A 1 92 ? 7.755 -13.705 -9.884 1.00 90.19 92 ASP A C 1
ATOM 699 O O . ASP A 1 92 ? 7.294 -14.779 -10.267 1.00 90.19 92 ASP A O 1
ATOM 703 N N . GLY A 1 93 ? 7.527 -12.554 -10.533 1.00 82.12 93 GLY A N 1
ATOM 704 C CA . GLY A 1 93 ? 6.774 -12.454 -11.784 1.00 82.12 93 GLY A CA 1
ATOM 705 C C . GLY A 1 93 ? 5.294 -12.811 -11.653 1.00 82.12 93 GLY A C 1
ATOM 706 O O . GLY A 1 93 ? 4.640 -13.089 -12.661 1.00 82.12 93 GLY A O 1
ATOM 707 N N . ARG A 1 94 ? 4.748 -12.841 -10.430 1.00 89.56 94 ARG A N 1
ATOM 708 C CA . ARG A 1 94 ? 3.319 -13.083 -10.221 1.00 89.56 94 ARG A CA 1
ATOM 709 C C . ARG A 1 94 ? 2.473 -11.985 -10.885 1.00 89.56 94 ARG A C 1
ATOM 711 O O . ARG A 1 94 ? 2.900 -10.829 -10.927 1.00 89.56 94 ARG A O 1
ATOM 718 N N . PRO A 1 95 ? 1.258 -12.323 -11.360 1.00 92.75 95 PRO A N 1
ATOM 719 C CA . PRO A 1 95 ? 0.335 -11.336 -11.901 1.00 92.75 95 PRO A CA 1
ATOM 720 C C . PRO A 1 95 ? 0.089 -10.206 -10.905 1.00 92.75 95 PRO A C 1
ATOM 722 O O . PRO A 1 95 ? -0.157 -10.453 -9.724 1.00 92.75 95 PRO A O 1
ATOM 725 N N . LEU A 1 96 ? 0.147 -8.977 -11.404 1.00 94.25 96 LEU A N 1
ATOM 726 C CA . LEU A 1 96 ? -0.075 -7.789 -10.600 1.00 94.25 96 LEU A CA 1
ATOM 727 C C . LEU A 1 96 ? -1.572 -7.485 -10.502 1.00 94.25 96 LEU A C 1
ATOM 729 O O . LEU A 1 96 ? -2.288 -7.521 -11.504 1.00 94.25 96 LEU A O 1
ATOM 733 N N . ASP A 1 97 ? -2.029 -7.157 -9.293 1.00 95.69 97 ASP A N 1
ATOM 734 C CA . ASP A 1 97 ? -3.371 -6.616 -9.079 1.00 95.69 97 ASP A CA 1
ATOM 735 C C . ASP A 1 97 ? -3.515 -5.254 -9.793 1.00 95.69 97 ASP A C 1
ATOM 737 O O . ASP A 1 97 ? -2.543 -4.520 -10.006 1.00 95.69 97 ASP A O 1
ATOM 741 N N . GLU A 1 98 ? -4.745 -4.888 -10.166 1.00 96.69 98 GLU A N 1
ATOM 742 C CA . GLU A 1 98 ? -4.996 -3.606 -10.826 1.00 96.69 98 GLU A CA 1
ATOM 743 C C . GLU A 1 98 ? -4.501 -2.415 -9.992 1.00 96.69 98 GLU A C 1
ATOM 745 O O . GLU A 1 98 ? -4.732 -2.326 -8.784 1.00 96.69 98 GLU A O 1
ATOM 750 N N . GLY A 1 99 ? -3.905 -1.435 -10.676 1.00 97.38 99 GLY A N 1
ATOM 751 C CA . GLY A 1 99 ? -3.311 -0.264 -10.033 1.00 97.38 99 GLY A CA 1
ATOM 752 C C . GLY A 1 99 ? -1.874 -0.495 -9.569 1.00 97.38 99 GLY A C 1
ATOM 753 O O . GLY A 1 99 ? -1.357 0.325 -8.818 1.00 97.38 99 GLY A O 1
ATOM 754 N N . ALA A 1 100 ? -1.220 -1.576 -9.996 1.00 98.25 100 ALA A N 1
ATOM 755 C CA . ALA A 1 100 ? 0.179 -1.787 -9.670 1.00 98.25 100 ALA A CA 1
ATOM 756 C C . ALA A 1 100 ? 1.112 -0.742 -10.274 1.00 98.25 100 ALA A C 1
ATOM 758 O O . ALA A 1 100 ? 0.961 -0.339 -11.428 1.00 98.25 100 ALA A O 1
ATOM 759 N N . VAL A 1 101 ? 2.114 -0.359 -9.488 1.00 98.62 101 VAL A N 1
ATOM 760 C CA . VAL A 1 101 ? 3.245 0.442 -9.951 1.00 98.62 101 VAL A CA 1
ATOM 761 C C . VAL A 1 101 ? 4.436 -0.459 -10.270 1.00 98.62 101 VAL A C 1
ATOM 763 O O . VAL A 1 101 ? 4.705 -1.428 -9.553 1.00 98.62 101 VAL A O 1
ATOM 766 N N . THR A 1 102 ? 5.147 -0.155 -11.357 1.00 98.06 102 THR A N 1
ATOM 767 C CA . THR A 1 102 ? 6.224 -1.012 -11.882 1.00 98.06 102 THR A CA 1
ATOM 768 C C . THR A 1 102 ? 7.474 -0.219 -12.229 1.00 98.06 102 THR A C 1
ATOM 770 O O . THR A 1 102 ? 7.4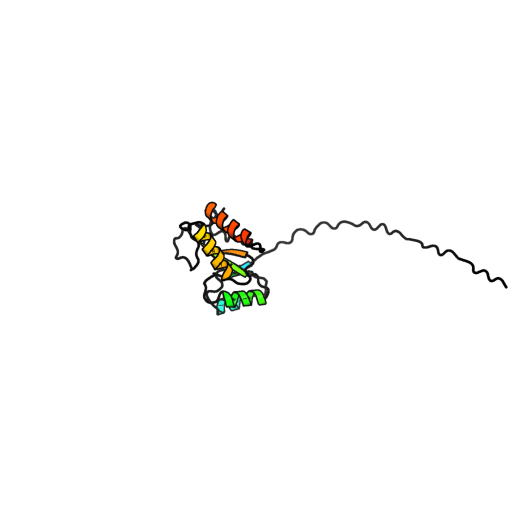07 0.997 -12.400 1.00 98.06 102 THR A O 1
ATOM 773 N N . LEU A 1 103 ? 8.611 -0.913 -12.361 1.00 96.94 103 LEU A N 1
ATOM 774 C CA . LEU A 1 103 ? 9.881 -0.288 -12.756 1.00 96.94 103 LEU A CA 1
ATOM 775 C C . LEU A 1 103 ? 9.925 0.152 -14.230 1.00 96.94 103 LEU A C 1
ATOM 777 O O . LEU A 1 103 ? 10.868 0.823 -14.639 1.00 96.94 103 LEU A O 1
ATOM 781 N N . ALA A 1 104 ? 8.941 -0.253 -15.038 1.00 97.06 104 ALA A N 1
ATOM 782 C CA . ALA A 1 104 ? 8.843 0.135 -16.443 1.00 97.06 104 ALA A CA 1
ATOM 783 C C . ALA A 1 104 ? 8.140 1.489 -16.644 1.00 97.06 104 ALA A C 1
ATOM 785 O O . ALA A 1 104 ? 8.187 2.040 -17.742 1.00 97.06 104 ALA A O 1
ATOM 786 N N . MET A 1 105 ? 7.470 2.007 -15.611 1.00 98.50 105 MET A N 1
ATOM 787 C CA . MET A 1 105 ? 6.744 3.272 -15.683 1.00 98.50 105 MET A CA 1
ATOM 788 C C . MET A 1 105 ? 7.702 4.460 -15.704 1.00 98.50 105 MET A C 1
ATOM 790 O O . MET A 1 105 ? 8.701 4.498 -14.984 1.00 98.50 105 MET A O 1
ATOM 794 N N . THR A 1 106 ? 7.344 5.487 -16.466 1.00 98.69 106 THR A N 1
ATOM 795 C CA . THR A 1 106 ? 7.928 6.816 -16.277 1.00 98.69 106 THR A CA 1
ATOM 796 C C . THR A 1 106 ? 7.519 7.390 -14.917 1.00 98.69 106 THR A C 1
ATOM 798 O O . THR A 1 106 ? 6.507 6.993 -14.336 1.00 98.69 106 THR A O 1
ATOM 801 N N . GLU A 1 107 ? 8.261 8.380 -14.416 1.00 98.56 107 GLU A N 1
ATOM 802 C CA . GLU A 1 107 ? 7.930 9.053 -13.151 1.00 98.56 107 GLU A CA 1
ATOM 803 C C . GLU A 1 107 ? 6.494 9.600 -13.139 1.00 98.56 107 GLU A C 1
ATOM 805 O O . GLU A 1 107 ? 5.767 9.429 -12.164 1.00 98.56 107 GLU A O 1
ATOM 810 N N . SER A 1 108 ? 6.057 10.205 -14.247 1.00 98.62 108 SER A N 1
ATOM 811 C CA . SER A 1 108 ? 4.708 10.768 -14.372 1.00 98.62 108 SER A CA 1
ATOM 812 C C . SER A 1 108 ? 3.620 9.692 -14.279 1.00 98.62 108 SER A C 1
ATOM 814 O O . SER A 1 108 ? 2.645 9.857 -13.545 1.00 98.62 108 SER A O 1
ATOM 816 N N . GLU A 1 109 ? 3.796 8.560 -14.968 1.00 98.81 109 GLU A N 1
ATOM 817 C CA . GLU A 1 109 ? 2.854 7.433 -14.915 1.00 98.81 109 GLU A CA 1
ATOM 818 C C . GLU A 1 109 ? 2.823 6.792 -13.527 1.00 98.81 109 GLU A C 1
ATOM 820 O O . GLU A 1 109 ? 1.745 6.501 -12.999 1.00 98.81 109 GLU A O 1
ATOM 825 N N . PHE A 1 110 ? 3.997 6.616 -12.916 1.00 98.81 110 PHE A N 1
ATOM 826 C CA . PHE A 1 110 ? 4.142 6.077 -11.570 1.00 98.81 110 PHE A CA 1
ATOM 827 C C . PHE A 1 110 ? 3.398 6.953 -10.559 1.00 98.81 110 PHE A C 1
ATOM 829 O O . PHE A 1 110 ? 2.503 6.479 -9.856 1.00 98.81 110 PHE A O 1
ATOM 836 N N . VAL A 1 111 ? 3.717 8.249 -10.520 1.00 98.75 111 VAL A N 1
ATOM 837 C CA . VAL A 1 111 ? 3.102 9.204 -9.591 1.00 98.75 111 VAL A CA 1
ATOM 838 C C . VAL A 1 111 ? 1.604 9.320 -9.863 1.00 98.75 111 VAL A C 1
ATOM 840 O O . VAL A 1 111 ? 0.809 9.235 -8.928 1.00 98.75 111 VAL A O 1
ATOM 843 N N . GLY A 1 112 ? 1.188 9.428 -11.127 1.00 98.81 112 GLY A N 1
ATOM 844 C CA . GLY A 1 112 ? -0.227 9.462 -11.503 1.00 98.81 112 GLY A CA 1
ATOM 845 C C . GLY A 1 112 ? -1.003 8.240 -11.003 1.00 98.81 112 GLY A C 1
ATOM 846 O O . GLY A 1 112 ? -2.103 8.386 -10.462 1.00 98.81 112 GLY A O 1
ATOM 847 N N . THR A 1 113 ? -0.406 7.050 -11.100 1.00 98.81 113 THR A N 1
ATOM 848 C CA . THR A 1 113 ? -0.990 5.794 -10.602 1.00 98.81 113 THR A CA 1
ATOM 849 C C . THR A 1 113 ? -1.105 5.788 -9.077 1.00 98.81 113 THR A C 1
ATOM 851 O O . THR A 1 113 ? -2.166 5.453 -8.547 1.00 98.81 113 THR A O 1
ATOM 854 N N . VAL A 1 114 ? -0.066 6.223 -8.354 1.00 98.62 114 VAL A N 1
ATOM 855 C CA . VAL A 1 114 ? -0.103 6.346 -6.883 1.00 98.62 114 VAL A CA 1
ATOM 856 C C . VAL A 1 114 ? -1.223 7.290 -6.440 1.00 98.62 114 VAL A C 1
ATOM 858 O O . VAL A 1 114 ? -2.013 6.943 -5.560 1.00 98.62 114 VAL A O 1
ATOM 861 N N . LEU A 1 115 ? -1.341 8.461 -7.071 1.00 98.44 115 LEU A N 1
ATOM 862 C CA . LEU A 1 115 ? -2.359 9.456 -6.725 1.00 98.44 115 LEU A CA 1
ATOM 863 C C . LEU A 1 115 ? -3.782 9.007 -7.085 1.00 98.44 115 LEU A C 1
ATOM 865 O O . LEU A 1 115 ? -4.741 9.366 -6.399 1.00 98.44 115 LEU A O 1
ATOM 869 N N . ASP A 1 116 ? -3.961 8.235 -8.159 1.00 98.69 116 ASP A N 1
ATOM 870 C CA . ASP A 1 116 ? -5.245 7.590 -8.456 1.00 98.69 116 ASP A CA 1
ATOM 871 C C . ASP A 1 116 ? -5.613 6.551 -7.394 1.00 98.69 116 ASP A C 1
ATOM 873 O O . ASP A 1 116 ? -6.732 6.565 -6.880 1.00 98.69 116 ASP A O 1
AT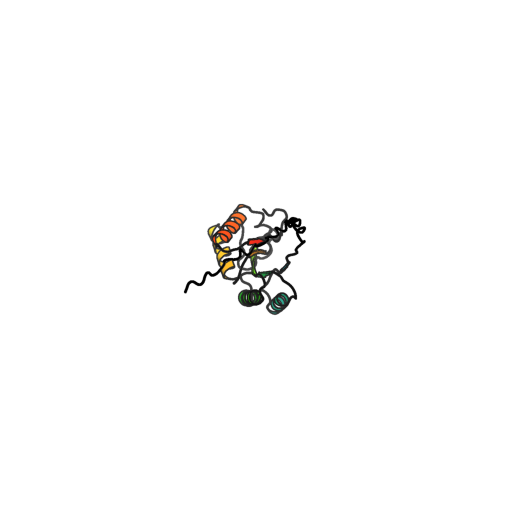OM 877 N N . ASN A 1 117 ? -4.663 5.704 -7.002 1.00 98.69 117 ASN A N 1
ATOM 878 C CA . ASN A 1 117 ? -4.885 4.685 -5.981 1.00 98.69 117 ASN A CA 1
ATOM 879 C C . ASN A 1 117 ? -5.229 5.286 -4.614 1.00 98.69 117 ASN A C 1
ATOM 881 O O . ASN A 1 117 ? -6.171 4.819 -3.973 1.00 98.69 117 ASN A O 1
ATOM 885 N N . LEU A 1 118 ? -4.540 6.353 -4.199 1.00 98.19 118 LEU A N 1
ATOM 886 C CA . LEU A 1 118 ? -4.854 7.078 -2.963 1.00 98.19 118 LEU A CA 1
ATOM 887 C C . LEU A 1 118 ? -6.297 7.599 -2.959 1.00 98.19 118 LEU A C 1
ATOM 889 O O . LEU A 1 118 ? -7.015 7.411 -1.984 1.00 98.19 118 LEU A O 1
ATOM 893 N N . ARG A 1 119 ? -6.774 8.177 -4.070 1.00 97.62 119 ARG A N 1
ATOM 894 C CA . ARG A 1 119 ? -8.156 8.690 -4.183 1.00 97.62 119 ARG A CA 1
ATOM 895 C C . ARG A 1 119 ? -9.229 7.598 -4.131 1.00 97.62 119 ARG A C 1
ATOM 897 O O . ARG A 1 119 ? -10.399 7.892 -3.865 1.00 97.62 119 ARG A O 1
ATOM 904 N N . ARG A 1 120 ? -8.868 6.345 -4.412 1.00 98.38 120 ARG A N 1
ATOM 905 C CA . ARG A 1 120 ? -9.799 5.206 -4.391 1.00 98.38 120 ARG A CA 1
ATOM 906 C C . ARG A 1 120 ? -9.988 4.604 -3.002 1.00 98.38 120 ARG A C 1
ATOM 908 O O . ARG A 1 120 ? -11.013 3.957 -2.785 1.00 98.38 120 ARG A O 1
ATOM 915 N N . VAL A 1 121 ? -9.060 4.847 -2.077 1.00 98.56 121 VAL A N 1
ATOM 916 C CA . VAL A 1 121 ? -9.138 4.399 -0.681 1.00 98.56 121 VAL A CA 1
ATOM 917 C C . VAL A 1 121 ? -9.493 5.600 0.209 1.00 98.56 121 VAL A C 1
ATOM 919 O O . VAL A 1 121 ? -8.616 6.397 0.538 1.00 98.56 121 VAL A O 1
ATOM 922 N N . PRO A 1 122 ? -10.772 5.793 0.583 1.00 97.81 122 PRO A N 1
ATOM 923 C CA . PRO A 1 122 ? -11.159 6.903 1.450 1.00 97.81 122 PRO A CA 1
ATOM 924 C C . PRO A 1 122 ? -10.544 6.748 2.848 1.00 97.81 122 PRO A C 1
ATOM 926 O O . PRO A 1 122 ? -10.258 5.637 3.284 1.00 97.81 122 PRO A O 1
ATOM 929 N N . HIS A 1 123 ? -10.366 7.867 3.556 1.00 97.56 123 HIS A N 1
ATOM 930 C CA . HIS A 1 123 ? -9.822 7.915 4.924 1.00 97.56 123 HIS A CA 1
ATOM 931 C C . HIS A 1 123 ? -8.382 7.406 5.084 1.00 97.56 123 HIS A C 1
ATOM 933 O O . HIS A 1 123 ? -7.957 7.130 6.203 1.00 97.56 123 HIS A O 1
ATOM 939 N N . VAL A 1 124 ? -7.633 7.284 3.985 1.00 97.62 124 VAL A N 1
ATOM 940 C CA . VAL A 1 124 ? -6.256 6.792 4.014 1.00 97.62 124 VAL A CA 1
ATOM 941 C C . VAL A 1 124 ? -5.356 7.692 4.865 1.00 97.62 124 VAL A C 1
ATOM 943 O O . VAL A 1 124 ? -5.302 8.907 4.666 1.00 97.62 124 VAL A O 1
ATOM 946 N N . ILE A 1 125 ? -4.642 7.082 5.809 1.00 97.69 125 ILE A N 1
ATOM 947 C CA . ILE A 1 125 ? -3.648 7.760 6.658 1.00 97.69 125 ILE A CA 1
ATOM 948 C C . ILE A 1 125 ? -2.232 7.226 6.448 1.00 97.69 125 ILE A C 1
ATOM 950 O O . ILE A 1 125 ? -1.271 7.818 6.918 1.00 97.69 125 ILE A O 1
ATOM 954 N N . GLY A 1 126 ? -2.085 6.116 5.734 1.00 98.06 126 GLY A N 1
ATOM 955 C CA . GLY A 1 126 ? -0.794 5.497 5.489 1.00 98.06 126 GLY A CA 1
ATOM 956 C C . GLY A 1 126 ? -0.844 4.543 4.311 1.00 98.06 126 GLY A C 1
ATOM 957 O O . GLY A 1 126 ? -1.896 4.295 3.720 1.00 98.06 126 GLY A O 1
ATOM 958 N N . ILE A 1 127 ? 0.316 4.034 3.935 1.00 98.62 127 ILE A N 1
ATOM 959 C CA . ILE A 1 127 ? 0.498 3.182 2.765 1.00 98.62 127 ILE A CA 1
ATOM 960 C C . ILE A 1 127 ? 1.421 2.040 3.167 1.00 98.62 127 ILE A C 1
ATOM 962 O O . ILE A 1 127 ? 2.405 2.267 3.866 1.00 98.62 127 ILE A O 1
ATOM 966 N N . ASN A 1 128 ? 1.153 0.833 2.694 1.00 98.62 128 ASN A N 1
ATOM 967 C CA . ASN A 1 128 ? 2.136 -0.243 2.675 1.00 98.62 128 ASN A CA 1
ATOM 968 C C . ASN A 1 128 ? 2.170 -0.914 1.301 1.00 98.62 128 ASN A C 1
ATOM 970 O O . ASN A 1 128 ? 1.290 -0.707 0.463 1.00 98.62 128 ASN A O 1
ATOM 974 N N . ASN A 1 129 ? 3.214 -1.695 1.040 1.00 98.62 129 ASN A N 1
ATOM 975 C CA . ASN A 1 129 ? 3.357 -2.417 -0.219 1.00 98.62 129 ASN A CA 1
ATOM 976 C C . ASN A 1 129 ? 2.643 -3.777 -0.185 1.00 98.62 129 ASN A C 1
ATOM 978 O O . ASN A 1 129 ? 2.887 -4.599 0.701 1.00 98.62 129 ASN A O 1
ATOM 982 N N . HIS A 1 130 ? 1.836 -4.039 -1.214 1.00 98.12 130 HIS A N 1
ATOM 983 C CA . HIS A 1 130 ? 1.433 -5.383 -1.616 1.00 98.12 130 HIS A CA 1
ATOM 984 C C . HIS A 1 130 ? 2.504 -5.936 -2.554 1.00 98.12 130 HIS A C 1
ATOM 986 O O . HIS A 1 130 ? 2.755 -5.373 -3.623 1.00 98.12 130 HIS A O 1
ATOM 992 N N . MET A 1 131 ? 3.157 -7.028 -2.149 1.00 97.00 131 MET A N 1
ATOM 993 C CA . MET A 1 131 ? 4.330 -7.578 -2.840 1.00 97.00 131 MET A CA 1
ATOM 994 C C . MET A 1 131 ? 5.479 -6.557 -2.885 1.00 97.00 131 MET A C 1
ATOM 996 O O . MET A 1 131 ? 6.022 -6.216 -1.837 1.00 97.00 131 MET A O 1
ATOM 1000 N N . GLY A 1 132 ? 5.910 -6.082 -4.052 1.00 97.19 132 GLY A N 1
ATOM 1001 C CA . GLY A 1 132 ? 6.891 -4.998 -4.138 1.00 97.19 132 GLY A CA 1
ATOM 1002 C C . GLY A 1 132 ? 8.350 -5.390 -3.968 1.00 97.19 132 GLY A C 1
ATOM 1003 O O . GLY A 1 132 ? 9.197 -4.509 -3.919 1.00 97.19 132 GLY A O 1
ATOM 1004 N N . SER A 1 133 ? 8.686 -6.681 -3.911 1.00 97.62 133 SER A N 1
ATOM 1005 C CA . SER A 1 133 ? 10.066 -7.111 -3.655 1.00 97.62 133 SER A CA 1
ATOM 1006 C C . SER A 1 133 ? 11.070 -6.601 -4.695 1.00 97.62 133 SER A C 1
ATOM 1008 O O . SER A 1 133 ? 12.259 -6.538 -4.382 1.00 97.62 133 SER A O 1
ATOM 1010 N N . LEU A 1 134 ? 10.631 -6.255 -5.912 1.00 97.31 134 LEU A N 1
ATOM 1011 C CA . LEU A 1 134 ? 11.446 -5.634 -6.960 1.00 97.31 134 LEU A CA 1
ATOM 1012 C C . LEU A 1 134 ? 11.378 -4.103 -6.901 1.00 97.31 134 LEU A C 1
ATOM 1014 O O . LEU A 1 134 ? 12.394 -3.449 -7.120 1.00 97.31 134 LEU A O 1
ATOM 1018 N N . LEU A 1 135 ? 10.222 -3.527 -6.576 1.00 97.69 135 LEU A N 1
ATOM 1019 C CA . LEU A 1 135 ? 10.089 -2.076 -6.494 1.00 97.69 135 LEU A CA 1
ATOM 1020 C C . LEU A 1 135 ? 10.814 -1.483 -5.274 1.00 97.69 135 LEU A C 1
ATOM 1022 O O . LEU A 1 135 ? 11.556 -0.513 -5.411 1.00 97.69 135 LEU A O 1
ATOM 1026 N N . THR A 1 136 ? 10.659 -2.087 -4.092 1.00 98.31 136 THR A N 1
ATOM 1027 C CA . THR A 1 136 ? 11.158 -1.524 -2.825 1.00 98.31 136 THR A CA 1
ATOM 1028 C C . THR A 1 136 ? 12.676 -1.540 -2.696 1.00 98.31 136 THR A C 1
ATOM 1030 O O . THR A 1 136 ? 13.223 -0.802 -1.893 1.00 98.31 136 THR A O 1
ATOM 1033 N N . ARG A 1 137 ? 13.391 -2.316 -3.520 1.00 98.06 137 ARG A N 1
ATOM 1034 C CA . ARG A 1 137 ? 14.864 -2.254 -3.612 1.00 98.06 137 ARG A CA 1
ATOM 1035 C C . ARG A 1 137 ? 15.375 -1.129 -4.518 1.00 98.06 137 ARG A C 1
ATOM 1037 O O . ARG A 1 137 ? 16.584 -0.948 -4.629 1.00 98.06 137 ARG A O 1
ATOM 1044 N N . HIS A 1 138 ? 14.492 -0.445 -5.249 1.00 98.31 138 HIS A N 1
ATOM 1045 C CA . HIS A 1 138 ? 14.888 0.532 -6.256 1.00 98.31 138 HIS A CA 1
ATOM 1046 C C . HIS A 1 138 ? 14.792 1.965 -5.700 1.00 98.31 138 HIS A C 1
ATOM 1048 O O . HIS A 1 138 ? 13.700 2.541 -5.672 1.00 98.31 138 HIS A O 1
ATOM 1054 N N . PRO A 1 139 ? 15.920 2.625 -5.370 1.00 97.81 139 PRO A N 1
ATOM 1055 C CA . PRO A 1 139 ? 15.906 3.930 -4.702 1.00 97.81 139 PRO A CA 1
ATOM 1056 C C . PRO A 1 139 ? 15.262 5.044 -5.533 1.00 97.81 139 PRO A C 1
ATOM 1058 O O . PRO A 1 139 ? 14.599 5.905 -4.971 1.00 97.81 139 PRO A O 1
ATOM 1061 N N . GLY A 1 140 ? 15.390 5.022 -6.867 1.00 98.38 140 GLY A N 1
ATOM 1062 C CA . GLY A 1 140 ? 14.727 6.002 -7.743 1.00 98.38 140 GLY A CA 1
ATOM 1063 C C . GLY A 1 140 ? 13.196 5.994 -7.615 1.00 98.38 140 GLY A C 1
ATOM 1064 O O . GLY A 1 140 ? 12.607 6.998 -7.239 1.00 98.38 140 GLY A O 1
ATOM 1065 N N . HIS A 1 141 ? 12.563 4.843 -7.853 1.00 98.50 141 HIS A N 1
ATOM 1066 C CA . HIS A 1 141 ? 11.115 4.666 -7.734 1.00 98.50 141 HIS A CA 1
ATOM 1067 C C . HIS A 1 141 ? 10.600 4.855 -6.302 1.00 98.50 141 HIS A C 1
ATOM 1069 O O . HIS A 1 141 ? 9.568 5.494 -6.102 1.00 98.50 141 HIS A O 1
ATOM 1075 N N . MET A 1 142 ? 11.327 4.364 -5.291 1.00 98.62 142 MET A N 1
ATOM 1076 C CA . MET A 1 142 ? 10.951 4.609 -3.895 1.00 98.62 142 MET A CA 1
ATOM 1077 C C . MET A 1 142 ? 11.046 6.091 -3.530 1.00 98.62 142 MET A C 1
ATOM 1079 O O . MET A 1 142 ? 10.172 6.592 -2.829 1.00 98.62 142 MET A O 1
ATOM 1083 N N . ARG A 1 143 ? 12.021 6.833 -4.070 1.00 98.69 143 ARG A N 1
ATOM 1084 C CA . ARG A 1 143 ? 12.070 8.293 -3.930 1.00 98.69 143 ARG A CA 1
ATOM 1085 C C . ARG A 1 143 ? 10.854 8.960 -4.570 1.00 98.69 143 ARG A C 1
ATOM 1087 O O . ARG A 1 143 ? 10.231 9.789 -3.916 1.00 98.69 143 ARG A O 1
ATOM 1094 N N . TRP A 1 144 ? 10.464 8.569 -5.785 1.00 98.69 144 TRP A N 1
ATOM 1095 C CA . TRP A 1 144 ? 9.240 9.084 -6.414 1.00 98.69 144 TRP A CA 1
ATOM 1096 C C . TRP A 1 144 ? 8.001 8.828 -5.555 1.00 98.69 144 TRP A C 1
ATOM 1098 O O . TRP A 1 144 ? 7.189 9.733 -5.371 1.00 98.69 144 TRP A O 1
ATOM 1108 N N . LEU A 1 145 ? 7.879 7.627 -4.976 1.00 98.50 145 LEU A N 1
ATOM 1109 C CA . LEU A 1 145 ? 6.800 7.297 -4.048 1.00 98.50 145 LEU A CA 1
ATOM 1110 C C . LEU A 1 145 ? 6.823 8.209 -2.817 1.00 98.50 145 LEU A C 1
ATOM 1112 O O . LEU A 1 145 ? 5.811 8.843 -2.526 1.00 98.50 145 LEU A O 1
ATOM 1116 N N . MET A 1 146 ? 7.962 8.314 -2.127 1.00 98.19 146 MET A N 1
ATOM 1117 C CA . MET A 1 146 ? 8.090 9.140 -0.920 1.00 98.19 146 MET A CA 1
ATOM 1118 C C . MET A 1 146 ? 7.797 10.620 -1.200 1.00 98.19 146 MET A C 1
ATOM 1120 O O . MET A 1 146 ? 7.091 11.275 -0.434 1.00 98.19 146 MET A O 1
ATOM 1124 N N . GLU A 1 147 ? 8.266 11.154 -2.327 1.00 98.00 147 GLU A N 1
ATOM 1125 C CA . GLU A 1 147 ? 7.970 12.530 -2.722 1.00 98.00 147 GLU A CA 1
ATOM 1126 C C . GLU A 1 147 ? 6.488 12.720 -3.095 1.00 98.00 147 GLU A C 1
ATOM 1128 O O . GLU A 1 147 ? 5.902 13.757 -2.777 1.00 98.00 147 GLU A O 1
ATOM 1133 N N . ALA A 1 148 ? 5.862 11.746 -3.765 1.00 97.19 148 ALA A N 1
ATOM 1134 C CA . ALA A 1 148 ? 4.446 11.809 -4.131 1.00 97.19 148 ALA A CA 1
ATOM 1135 C C . ALA A 1 148 ? 3.536 11.826 -2.898 1.00 97.19 148 ALA A C 1
ATOM 1137 O O . ALA A 1 148 ? 2.603 12.631 -2.842 1.00 97.19 148 ALA A O 1
ATOM 1138 N N . ILE A 1 149 ? 3.825 10.980 -1.902 1.00 96.00 149 ILE A N 1
ATOM 1139 C CA . ILE A 1 149 ? 3.039 10.899 -0.662 1.00 96.00 149 ILE A CA 1
ATOM 1140 C C . ILE A 1 149 ? 3.273 12.135 0.209 1.00 96.00 149 ILE A C 1
ATOM 1142 O O . ILE A 1 149 ? 2.312 12.701 0.723 1.00 96.00 149 ILE A O 1
ATOM 1146 N N . HIS A 1 150 ? 4.515 12.625 0.293 1.00 95.56 150 HIS A N 1
ATOM 1147 C CA . HIS A 1 150 ? 4.849 13.836 1.042 1.00 95.56 150 HIS A CA 1
ATOM 1148 C C . HIS A 1 150 ? 4.130 15.067 0.471 1.00 95.56 150 HIS A C 1
ATOM 1150 O O . HIS A 1 150 ? 3.558 15.863 1.215 1.00 95.56 150 HIS A O 1
ATOM 1156 N N . ARG A 1 151 ? 4.078 15.190 -0.863 1.00 95.88 151 ARG A N 1
ATOM 1157 C CA . ARG A 1 151 ? 3.392 16.295 -1.554 1.00 95.88 151 ARG A CA 1
ATOM 1158 C C . ARG A 1 151 ? 1.877 16.333 -1.338 1.00 95.88 151 ARG A C 1
ATOM 1160 O O . ARG A 1 151 ? 1.280 17.369 -1.610 1.00 95.88 151 ARG A O 1
ATOM 1167 N N . GLN A 1 152 ? 1.249 15.264 -0.841 1.00 93.62 152 GLN A N 1
ATOM 1168 C CA . GLN A 1 152 ? -0.174 15.309 -0.481 1.00 93.62 152 GLN A CA 1
ATOM 1169 C C . GLN A 1 152 ? -0.451 16.192 0.744 1.00 93.62 152 GLN A C 1
ATOM 1171 O O . GLN A 1 152 ? -1.603 16.548 0.977 1.00 93.62 152 GLN A O 1
ATOM 1176 N N . GLY A 1 153 ? 0.571 16.540 1.538 1.00 80.00 153 GLY A N 1
ATOM 1177 C CA . GLY A 1 153 ? 0.452 17.454 2.681 1.00 80.00 153 GLY A CA 1
ATOM 1178 C C . GLY A 1 153 ? -0.340 16.910 3.880 1.00 80.00 153 GLY A C 1
ATOM 1179 O O . GLY A 1 153 ? -0.432 17.588 4.899 1.00 80.00 153 GLY A O 1
ATOM 1180 N N . GLY A 1 154 ? -0.908 15.705 3.774 1.00 79.00 154 GLY A N 1
ATOM 1181 C CA . GLY A 1 154 ? -1.564 14.991 4.870 1.00 79.00 154 GLY A CA 1
ATOM 1182 C C . GLY A 1 154 ? -0.584 14.156 5.704 1.00 79.00 154 GLY A C 1
ATOM 1183 O O . GLY A 1 154 ? 0.575 14.002 5.316 1.00 79.00 154 GLY A O 1
ATOM 1184 N N . PRO A 1 155 ? -1.037 13.560 6.823 1.00 83.69 155 PRO A N 1
ATOM 1185 C CA . PRO A 1 155 ? -0.213 12.738 7.714 1.00 83.69 155 PRO A CA 1
ATOM 1186 C C . PRO A 1 155 ? 0.096 11.346 7.124 1.00 83.69 155 PRO A C 1
ATOM 1188 O O . PRO A 1 155 ? 0.088 10.356 7.847 1.00 83.69 155 PRO A O 1
ATOM 1191 N N . LEU A 1 156 ? 0.328 11.252 5.810 1.00 96.06 156 LEU A N 1
ATOM 1192 C CA . LEU A 1 156 ? 0.622 9.988 5.147 1.00 96.06 156 LEU A CA 1
ATOM 1193 C C . LEU A 1 156 ? 1.997 9.479 5.566 1.00 96.06 156 LEU A C 1
ATOM 1195 O O . LEU A 1 156 ? 3.009 10.156 5.389 1.00 96.06 156 LEU A O 1
ATOM 1199 N N . PHE A 1 157 ? 2.025 8.249 6.063 1.00 97.00 157 PHE A N 1
ATOM 1200 C CA . PHE A 1 157 ? 3.249 7.498 6.313 1.00 97.00 157 PHE A CA 1
ATOM 1201 C C . PHE A 1 157 ? 3.339 6.275 5.399 1.00 97.00 157 PHE A C 1
ATOM 1203 O O . PHE A 1 157 ? 2.345 5.825 4.824 1.00 97.00 157 PHE A O 1
ATOM 1210 N N . PHE A 1 158 ? 4.542 5.723 5.279 1.00 98.19 158 PHE A N 1
ATOM 1211 C CA . PHE A 1 158 ? 4.787 4.473 4.573 1.00 98.19 158 PHE A CA 1
ATOM 1212 C C . PHE A 1 158 ? 5.281 3.403 5.548 1.00 98.19 158 PHE A C 1
ATOM 1214 O O . PHE A 1 158 ? 6.177 3.660 6.351 1.00 98.19 158 PHE A O 1
ATOM 1221 N N . VAL A 1 159 ? 4.706 2.206 5.459 1.00 98.44 159 VAL A N 1
ATOM 1222 C CA . VAL A 1 159 ? 5.160 1.004 6.159 1.00 98.44 159 VAL A CA 1
ATOM 1223 C C . VAL A 1 159 ? 5.671 0.021 5.120 1.00 98.44 159 VAL A C 1
ATOM 1225 O O . VAL A 1 159 ? 4.919 -0.440 4.267 1.00 98.44 159 VAL A O 1
ATOM 1228 N N . ASP A 1 160 ? 6.950 -0.323 5.205 1.00 98.19 160 ASP A N 1
ATOM 1229 C CA . ASP A 1 160 ? 7.511 -1.385 4.381 1.00 98.19 160 ASP A CA 1
ATOM 1230 C C . ASP A 1 160 ? 7.152 -2.755 4.970 1.00 98.19 160 ASP A C 1
ATOM 1232 O O . ASP A 1 160 ? 7.598 -3.114 6.063 1.00 98.19 160 ASP A O 1
ATOM 1236 N N . SER A 1 161 ? 6.395 -3.552 4.217 1.00 97.56 161 SER A N 1
ATOM 1237 C CA . SER A 1 161 ? 6.039 -4.937 4.557 1.00 97.56 161 SER A CA 1
ATOM 1238 C C . SER A 1 161 ? 7.250 -5.894 4.527 1.00 97.56 161 SER A C 1
ATOM 1240 O O . SER A 1 161 ? 7.107 -7.088 4.788 1.00 97.56 161 SER A O 1
ATOM 1242 N N . ARG A 1 162 ? 8.445 -5.400 4.162 1.00 97.06 162 ARG A N 1
ATOM 1243 C CA . ARG A 1 162 ? 9.734 -6.109 4.052 1.00 97.06 162 ARG A CA 1
ATOM 1244 C C . ARG A 1 162 ? 9.661 -7.419 3.275 1.00 97.06 162 ARG A C 1
ATOM 1246 O O . ARG A 1 162 ? 10.266 -8.426 3.642 1.00 97.06 162 ARG A O 1
ATOM 1253 N N . THR A 1 163 ? 9.006 -7.381 2.118 1.00 96.56 163 THR A N 1
ATOM 1254 C CA . THR A 1 163 ? 8.940 -8.509 1.168 1.00 96.56 163 THR A CA 1
ATOM 1255 C C . THR A 1 163 ? 10.293 -8.848 0.526 1.00 96.56 163 THR A C 1
ATOM 1257 O O . THR A 1 163 ? 10.422 -9.839 -0.192 1.00 96.56 163 THR A O 1
ATOM 1260 N N . THR A 1 164 ? 11.326 -8.047 0.796 1.00 97.19 164 THR A N 1
ATOM 1261 C CA . THR A 1 164 ? 12.727 -8.323 0.478 1.00 97.19 164 THR A CA 1
ATOM 1262 C C . THR A 1 164 ? 13.646 -7.757 1.562 1.00 97.19 164 THR A C 1
ATOM 1264 O O . THR A 1 164 ? 13.368 -6.725 2.174 1.00 97.19 164 THR A O 1
ATOM 1267 N N . LYS A 1 165 ? 14.800 -8.401 1.772 1.00 97.50 165 LYS A N 1
ATOM 1268 C CA . LYS A 1 165 ? 15.868 -7.865 2.633 1.00 97.50 165 LYS A CA 1
ATOM 1269 C C . LYS A 1 165 ? 16.599 -6.679 1.992 1.00 97.50 165 LYS A C 1
ATOM 1271 O O . LYS A 1 165 ? 17.172 -5.880 2.717 1.00 97.50 165 LYS A O 1
ATOM 1276 N N . ALA A 1 166 ? 16.547 -6.564 0.663 1.00 97.06 166 ALA A N 1
ATOM 1277 C CA . ALA A 1 166 ? 17.242 -5.540 -0.124 1.00 97.06 166 ALA A CA 1
ATOM 1278 C C . ALA A 1 166 ? 16.454 -4.226 -0.293 1.00 97.06 166 ALA A C 1
ATOM 1280 O O . ALA A 1 166 ? 16.827 -3.400 -1.116 1.00 97.06 166 ALA A O 1
ATOM 1281 N N . THR A 1 167 ? 15.337 -4.074 0.419 1.00 97.38 167 THR A N 1
ATOM 1282 C CA . THR A 1 167 ? 14.543 -2.837 0.453 1.00 97.38 167 THR A CA 1
ATOM 1283 C C . THR A 1 167 ? 15.375 -1.665 0.988 1.00 97.38 167 THR A C 1
ATOM 1285 O O . THR A 1 167 ? 16.235 -1.885 1.853 1.00 97.38 167 THR A O 1
ATOM 1288 N N . VAL A 1 168 ? 15.158 -0.469 0.432 1.00 94.31 168 VAL A N 1
ATOM 1289 C CA . VAL A 1 168 ? 15.955 0.753 0.669 1.00 94.31 168 VAL A CA 1
ATOM 1290 C C . VAL A 1 168 ? 15.221 1.808 1.480 1.00 94.31 168 VAL A C 1
ATOM 1292 O O . VAL A 1 168 ? 13.974 1.857 1.413 1.00 94.31 168 VAL A O 1
#

Foldseek 3Di:
DDDDDDDDDDDDDDDDDPPPPPPDPPDDDDDDDAAEDPAPQQDDVVLVVVLVPPDAHAYEYALPHNRQAVSLVSCVVSVHAYEHAAWEDAPVPDDTDPLYAYPVDDLCRRLVSLVSSVVSHPRHQEYEYDHHNPPQLDPVSVVSVVVSQVVVVGNYYYDYPCSDPNGD

Radius of gyration: 28.06 Å; chains: 1; bounding box: 37×77×84 Å

Organism: NCBI:txid652676

Secondary structure (DSSP, 8-state):
-----------------------PPPPPPPP----EEEEETS-HHHHHHHTT-SS--EEEE-TTSTTHHHHHHHHHHTT--EEEEEEE--TT-PPPPTT-B-TTS-HHHHHHHHHHHHHHSTT--EEEEEE-TTTTT-HHHHHHHHHHHHTT-S--EEE---S-TT--

InterPro domains:
  IPR006837 Divergent polysaccharide deacetylase [PF04748] (35-168)
  IPR006837 Divergent polysaccharide deacetylase [PTHR30105] (22-168)
  IPR006837 Divergent polysaccharide deacetylase [cd10936] (35-168)
  IPR011330 Glycoside hydrolase/deacetylase, beta/alpha-barrel [SSF88713] (32-167)

Sequence (168 aa):
MIKTTGLWPVVFLSVFFAGTVQAQPPAAPQAVIGIIIDDMGKRLETGRRVLALPGPVACAFLPRAKYTRELADRANQRGLEVLLHLPMDSVDGRPLDEGAVTLAMTESEFVGTVLDNLRRVPHVIGINNHMGSLLTRHPGHMRWLMEAIHRQGGPLFFVDSRTTKATV

pLDDT: mean 90.39, std 15.07, range [43.06, 98.88]